Protein AF-A0A3D4TMS4-F1 (afdb_monomer_lite)

pLDDT: mean 70.77, std 25.05, range [25.62, 94.5]

Foldseek 3Di:
DDDDDDDDDDDDDPDPDFDFDQDDDDDDDDDDDDDDDDDDDDPPPQPDPDQAQWFFQDWDADPQAGIWTWTADPVVRFIKIWGAGQWNFKAKPPDDRGWGWHDKDKDLDQDPDPQSVVLCVRRVHDSPPCPVQDRQWMWIWTAIPPGIIMITIGDGDDNTDIGTDDD

Structure (mmCIF, N/CA/C/O backbone):
data_AF-A0A3D4TMS4-F1
#
_entry.id   AF-A0A3D4TMS4-F1
#
loop_
_atom_site.group_PDB
_atom_site.id
_atom_site.type_symbol
_atom_site.label_atom_id
_atom_site.label_alt_id
_atom_site.label_comp_id
_atom_site.label_asym_id
_atom_site.label_entity_id
_atom_site.label_seq_id
_atom_site.pdbx_PDB_ins_code
_atom_site.Cartn_x
_atom_site.Cartn_y
_atom_site.Cartn_z
_atom_site.occupancy
_atom_site.B_iso_or_equiv
_atom_site.auth_seq_id
_atom_site.auth_comp_id
_atom_site.auth_asym_id
_atom_site.auth_atom_id
_atom_site.pdbx_PDB_model_num
ATOM 1 N N . MET A 1 1 ? 46.387 -37.598 4.159 1.00 37.56 1 MET A N 1
ATOM 2 C CA . MET A 1 1 ? 46.608 -36.911 2.865 1.00 37.56 1 MET A CA 1
ATOM 3 C C . MET A 1 1 ? 45.757 -37.628 1.831 1.00 37.56 1 MET A C 1
ATOM 5 O O . MET A 1 1 ? 46.005 -38.799 1.623 1.00 37.56 1 MET A O 1
ATOM 9 N N . GLY A 1 2 ? 44.715 -37.082 1.220 1.00 42.16 2 GLY A N 1
ATOM 10 C CA . GLY A 1 2 ? 44.011 -35.817 1.370 1.00 42.16 2 GLY A CA 1
ATOM 11 C C . GLY A 1 2 ? 42.566 -36.063 0.914 1.00 42.16 2 GLY A C 1
ATOM 12 O O . GLY A 1 2 ? 42.329 -36.836 -0.009 1.00 42.16 2 GLY A O 1
ATOM 13 N N . THR A 1 3 ? 41.614 -35.478 1.627 1.00 37.00 3 THR A N 1
ATOM 14 C CA . THR A 1 3 ? 40.183 -35.474 1.318 1.00 37.00 3 THR A CA 1
ATOM 15 C C . THR A 1 3 ? 39.930 -34.609 0.084 1.00 37.00 3 THR A C 1
ATOM 17 O O . THR A 1 3 ? 40.275 -33.430 0.100 1.00 37.00 3 THR A O 1
ATOM 20 N N . MET A 1 4 ? 39.336 -35.171 -0.972 1.00 34.94 4 MET A N 1
ATOM 21 C CA . MET A 1 4 ? 38.762 -34.385 -2.070 1.00 34.94 4 MET A CA 1
ATOM 22 C C . MET A 1 4 ? 37.261 -34.248 -1.829 1.00 34.94 4 MET A C 1
ATOM 24 O O . MET A 1 4 ? 36.525 -35.233 -1.806 1.00 34.94 4 MET A O 1
ATOM 28 N N . GLU A 1 5 ? 36.863 -33.008 -1.570 1.00 35.50 5 GLU A N 1
ATOM 29 C CA . GLU A 1 5 ? 35.498 -32.568 -1.321 1.00 35.50 5 GLU A CA 1
ATOM 30 C C . GLU A 1 5 ? 34.626 -32.725 -2.575 1.00 35.50 5 GLU A C 1
ATOM 32 O O . GLU A 1 5 ? 35.038 -32.391 -3.687 1.00 35.50 5 GLU A O 1
ATOM 37 N N . ALA A 1 6 ? 33.401 -33.216 -2.382 1.00 38.31 6 ALA A N 1
ATOM 38 C CA . ALA A 1 6 ? 32.350 -33.164 -3.389 1.00 38.31 6 ALA A CA 1
ATOM 39 C C . ALA A 1 6 ? 31.758 -31.739 -3.456 1.00 38.31 6 ALA A C 1
ATOM 41 O O . ALA A 1 6 ? 31.623 -31.085 -2.416 1.00 38.31 6 ALA A O 1
ATOM 42 N N . PRO A 1 7 ? 31.388 -31.239 -4.649 1.00 37.34 7 PRO A N 1
ATOM 43 C CA . PRO A 1 7 ? 30.843 -29.899 -4.804 1.00 37.34 7 PRO A CA 1
ATOM 44 C C . PRO A 1 7 ? 29.464 -29.765 -4.145 1.00 37.34 7 PRO A C 1
ATOM 46 O O . PRO A 1 7 ? 28.602 -30.639 -4.238 1.00 37.34 7 PRO A O 1
ATOM 49 N N . ARG A 1 8 ? 29.307 -28.631 -3.458 1.00 33.62 8 ARG A N 1
ATOM 50 C CA . ARG A 1 8 ? 28.156 -28.205 -2.659 1.00 33.62 8 ARG A CA 1
ATOM 51 C C . ARG A 1 8 ? 26.863 -28.185 -3.477 1.00 33.62 8 ARG A C 1
ATOM 53 O O . ARG A 1 8 ? 26.813 -27.604 -4.556 1.00 33.62 8 ARG A O 1
ATOM 60 N N . SER A 1 9 ? 25.812 -28.757 -2.898 1.00 34.75 9 SER A N 1
ATOM 61 C CA . SER A 1 9 ? 24.428 -28.620 -3.344 1.00 34.75 9 SER A CA 1
ATOM 62 C C . SER A 1 9 ? 24.003 -27.149 -3.342 1.00 34.75 9 SER A C 1
ATOM 64 O O . SER A 1 9 ? 23.966 -26.515 -2.286 1.00 34.75 9 SER A O 1
ATOM 66 N N . THR A 1 10 ? 23.660 -26.619 -4.510 1.00 33.62 10 THR A N 1
ATOM 67 C CA . THR A 1 10 ? 22.864 -25.401 -4.657 1.00 33.62 10 THR A CA 1
ATOM 68 C C . THR A 1 10 ? 21.407 -25.738 -4.364 1.00 33.62 10 THR A C 1
ATOM 70 O O . THR A 1 10 ? 20.739 -26.348 -5.196 1.00 33.62 10 THR A O 1
ATOM 73 N N . TRP A 1 11 ? 20.927 -25.357 -3.183 1.00 29.62 11 TRP A N 1
ATOM 74 C CA . TRP A 1 11 ? 19.498 -25.258 -2.911 1.00 29.62 11 TRP A CA 1
ATOM 75 C C . TRP A 1 11 ? 19.071 -23.823 -3.224 1.00 29.62 11 TRP A C 1
ATOM 77 O O . TRP A 1 11 ? 19.426 -22.884 -2.519 1.00 29.62 11 TRP A O 1
ATOM 87 N N . THR A 1 12 ? 18.405 -23.675 -4.364 1.00 39.12 12 THR A N 1
ATOM 88 C CA . THR A 1 12 ? 17.456 -22.603 -4.677 1.00 39.12 12 THR A CA 1
ATOM 89 C C . THR A 1 12 ? 16.185 -22.784 -3.840 1.00 39.12 12 THR A C 1
ATOM 91 O O . THR A 1 12 ? 15.880 -23.920 -3.494 1.00 39.12 12 THR A O 1
ATOM 94 N N . GLU A 1 13 ? 15.449 -21.687 -3.613 1.00 36.22 13 GLU A N 1
ATOM 95 C CA . GLU A 1 13 ? 14.161 -21.555 -2.885 1.00 36.22 13 GLU A CA 1
ATOM 96 C C . GLU A 1 13 ? 14.271 -20.969 -1.467 1.00 36.22 13 GLU A C 1
ATOM 98 O O . GLU A 1 13 ? 13.934 -21.608 -0.472 1.00 36.22 13 GLU A O 1
ATOM 103 N N . ASP A 1 14 ? 14.633 -19.683 -1.378 1.00 30.91 14 ASP A N 1
ATOM 104 C CA . ASP A 1 14 ? 14.208 -18.873 -0.234 1.00 30.91 14 ASP A CA 1
ATOM 105 C C . ASP A 1 14 ? 12.718 -18.552 -0.399 1.00 30.91 14 ASP A C 1
ATOM 107 O O . ASP A 1 14 ? 12.298 -17.585 -1.034 1.00 30.91 14 ASP A O 1
ATOM 111 N N . THR A 1 15 ? 11.915 -19.448 0.163 1.00 31.44 15 THR A N 1
ATOM 112 C CA . THR A 1 15 ? 10.498 -19.253 0.453 1.00 31.44 15 THR A CA 1
ATOM 113 C C . THR A 1 15 ? 10.358 -18.034 1.366 1.00 31.44 15 THR A C 1
ATOM 115 O O . THR A 1 15 ? 10.774 -18.072 2.527 1.00 31.44 15 THR A O 1
ATOM 118 N N . ILE A 1 16 ? 9.763 -16.946 0.869 1.00 31.86 16 ILE A N 1
ATOM 119 C CA . ILE A 1 16 ? 9.330 -15.828 1.714 1.00 31.86 16 ILE A CA 1
ATOM 120 C C . ILE A 1 16 ? 8.146 -16.336 2.539 1.00 31.86 16 ILE A C 1
ATOM 122 O O . ILE A 1 16 ? 6.997 -16.322 2.111 1.00 31.86 16 ILE A O 1
ATOM 126 N N . MET A 1 17 ? 8.444 -16.848 3.729 1.00 25.78 17 MET A N 1
ATOM 127 C CA . MET A 1 17 ? 7.435 -17.150 4.734 1.00 25.78 17 MET A CA 1
ATOM 128 C C . MET A 1 17 ? 6.892 -15.813 5.245 1.00 25.78 17 MET A C 1
ATOM 130 O O . MET A 1 17 ? 7.580 -15.114 5.994 1.00 25.78 17 MET A O 1
ATOM 134 N N . ALA A 1 18 ? 5.674 -15.455 4.830 1.00 31.64 18 ALA A N 1
ATOM 135 C CA . ALA A 1 18 ? 4.907 -14.371 5.429 1.00 31.64 18 ALA A CA 1
ATOM 136 C C . ALA A 1 18 ? 4.823 -14.623 6.941 1.00 31.64 18 ALA A C 1
ATOM 138 O O . ALA A 1 18 ? 4.213 -15.587 7.406 1.00 31.64 18 ALA A O 1
ATOM 139 N N . LYS A 1 19 ? 5.529 -13.800 7.715 1.00 28.83 19 LYS A N 1
ATOM 140 C CA . LYS A 1 19 ? 5.573 -13.892 9.170 1.00 28.83 19 LYS A CA 1
ATOM 141 C C . LYS A 1 19 ? 4.742 -12.739 9.708 1.00 28.83 19 LYS A C 1
ATOM 143 O O . LYS A 1 19 ? 5.154 -11.589 9.593 1.00 28.83 19 LYS A O 1
ATOM 148 N N . GLU A 1 20 ? 3.580 -13.043 10.280 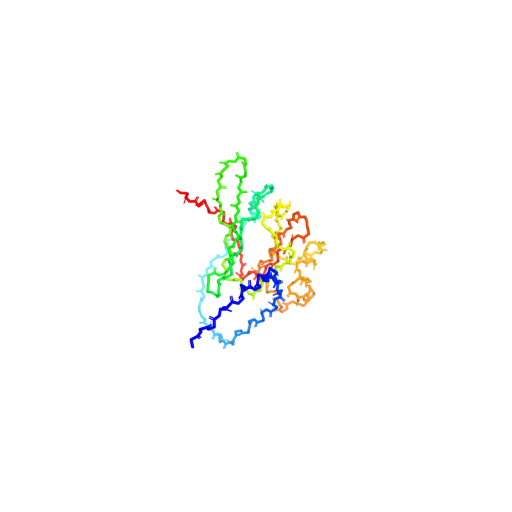1.00 28.53 20 GLU A N 1
ATOM 149 C CA . GLU A 1 20 ? 2.810 -12.081 11.069 1.00 28.53 20 GLU A CA 1
ATOM 150 C C . GLU A 1 20 ? 3.699 -11.552 12.206 1.00 28.53 20 GLU A C 1
ATOM 152 O O . GLU A 1 20 ? 4.151 -12.307 13.072 1.00 28.53 20 GLU A O 1
ATOM 157 N N . ILE A 1 21 ? 3.989 -10.250 12.196 1.00 32.81 21 ILE A N 1
ATOM 158 C CA . ILE A 1 21 ? 4.685 -9.566 13.287 1.00 32.81 21 ILE A CA 1
ATOM 159 C C . ILE A 1 21 ? 3.657 -8.693 14.004 1.00 32.81 21 ILE A C 1
ATOM 161 O O . ILE A 1 21 ? 3.296 -7.616 13.534 1.00 32.81 21 ILE A O 1
ATOM 165 N N . TYR A 1 22 ? 3.193 -9.151 15.166 1.00 27.42 22 TYR A N 1
ATOM 166 C CA . TYR A 1 22 ? 2.383 -8.345 16.079 1.00 27.42 22 TYR A CA 1
ATOM 167 C C . TYR A 1 22 ? 3.302 -7.464 16.938 1.00 27.42 22 TYR A C 1
ATOM 169 O O . TYR A 1 22 ? 4.080 -7.978 17.743 1.00 27.42 22 TYR A O 1
ATOM 177 N N . MET A 1 23 ? 3.210 -6.137 16.800 1.00 29.05 23 MET A N 1
ATOM 178 C CA . MET A 1 23 ? 3.862 -5.188 17.710 1.00 29.05 23 MET A CA 1
ATOM 179 C C . MET A 1 23 ? 2.864 -4.687 18.762 1.00 29.05 23 MET A C 1
ATOM 181 O O . MET A 1 23 ? 1.883 -4.022 18.440 1.00 29.05 23 MET A O 1
ATOM 185 N N . PHE A 1 24 ? 3.126 -4.994 20.035 1.00 26.55 24 PHE A N 1
ATOM 186 C CA . PHE A 1 24 ? 2.443 -4.396 21.185 1.00 26.55 24 PHE A CA 1
ATOM 187 C C . PHE A 1 24 ? 3.305 -3.259 21.741 1.00 26.55 24 PHE A C 1
ATOM 189 O O . PHE A 1 24 ? 4.435 -3.500 22.169 1.00 26.55 24 PHE A O 1
ATOM 196 N N . THR A 1 25 ? 2.781 -2.034 21.796 1.00 37.62 25 THR A N 1
ATOM 197 C CA . THR A 1 25 ? 3.421 -0.929 22.523 1.00 37.62 25 THR A CA 1
ATOM 198 C C . THR A 1 25 ? 2.621 -0.594 23.782 1.00 37.62 25 THR A C 1
ATOM 200 O O . THR A 1 25 ? 1.430 -0.289 23.754 1.00 37.62 25 THR A O 1
ATOM 203 N N . ASN A 1 26 ? 3.297 -0.730 24.926 1.00 30.44 26 ASN A N 1
ATOM 204 C CA . ASN A 1 26 ? 2.764 -0.468 26.258 1.00 30.44 26 ASN A CA 1
ATOM 205 C C . ASN A 1 26 ? 2.452 1.018 26.454 1.00 30.44 26 ASN A C 1
ATOM 207 O O . ASN A 1 26 ? 3.253 1.891 26.121 1.00 30.44 26 ASN A O 1
ATOM 211 N N . GLY A 1 27 ? 1.293 1.279 27.056 1.00 35.06 27 GLY A N 1
ATOM 212 C CA . GLY A 1 27 ? 0.767 2.614 27.277 1.00 35.06 27 GLY A CA 1
ATOM 213 C C . GLY A 1 27 ? 1.618 3.512 28.174 1.00 35.06 27 GLY A C 1
ATOM 214 O O . GLY A 1 27 ? 2.250 3.065 29.130 1.00 35.06 27 GLY A O 1
ATOM 215 N N . ARG A 1 28 ? 1.520 4.815 27.898 1.00 26.59 28 ARG A N 1
ATOM 216 C CA . ARG A 1 28 ? 1.496 5.902 28.886 1.00 26.59 28 ARG A CA 1
ATOM 217 C C . ARG A 1 28 ? 0.906 7.154 28.236 1.00 26.59 28 ARG A C 1
ATOM 219 O O . ARG A 1 28 ? 1.441 7.680 27.271 1.00 26.59 28 ARG A O 1
ATOM 226 N N . SER A 1 29 ? -0.212 7.600 28.798 1.00 31.28 29 SER A N 1
ATOM 227 C CA . SER A 1 29 ? -0.841 8.897 28.548 1.00 31.28 29 SER A CA 1
ATOM 228 C C . SER A 1 29 ? 0.065 10.028 29.039 1.00 31.28 29 SER A C 1
ATOM 230 O O . SER A 1 29 ? 0.543 9.970 30.173 1.00 31.28 29 SER A O 1
ATOM 232 N N . VAL A 1 30 ? 0.218 11.082 28.234 1.00 29.58 30 VAL A N 1
ATOM 233 C CA . VAL A 1 30 ? 0.696 12.396 28.685 1.00 29.58 30 VAL A CA 1
ATOM 234 C C . VAL A 1 30 ? -0.358 13.441 28.320 1.00 29.58 30 VAL A C 1
ATOM 236 O O . VAL A 1 30 ? -0.829 13.513 27.190 1.00 29.58 30 VAL A O 1
ATOM 239 N N . SER A 1 31 ? -0.760 14.188 29.342 1.00 32.91 31 SER A N 1
ATOM 240 C CA . SER A 1 31 ? -1.784 15.228 29.380 1.00 32.91 31 SER A CA 1
ATOM 241 C C . SER A 1 31 ? -1.255 16.621 29.003 1.00 32.91 31 SER A C 1
ATOM 243 O O . SER A 1 31 ? -0.067 16.879 29.161 1.00 32.91 31 SER A O 1
ATOM 245 N N . GLU A 1 32 ? -2.203 17.522 28.686 1.00 30.00 32 GLU A N 1
ATOM 246 C CA . GLU A 1 32 ? -2.108 19.001 28.578 1.00 30.00 32 GLU A CA 1
ATOM 247 C C . GLU A 1 32 ? -1.494 19.565 27.272 1.00 30.00 32 GLU A C 1
ATOM 249 O O . GLU A 1 32 ? -0.557 19.011 26.728 1.00 30.00 32 GLU A O 1
ATOM 254 N N . ASN A 1 33 ? -1.947 20.677 26.673 1.00 25.62 33 ASN A N 1
ATOM 255 C CA . ASN A 1 33 ? -2.858 21.735 27.111 1.00 25.62 33 ASN A CA 1
ATOM 256 C C . ASN A 1 33 ? -3.523 22.446 25.908 1.00 25.62 33 ASN A C 1
ATOM 258 O O . ASN A 1 33 ? -3.121 22.308 24.756 1.00 25.62 33 ASN A O 1
ATOM 262 N N . ARG A 1 34 ? -4.555 23.225 26.231 1.00 34.66 34 ARG A N 1
ATOM 263 C CA . ARG A 1 34 ? -5.529 23.906 25.374 1.00 34.66 34 ARG A CA 1
ATOM 264 C C . ARG A 1 34 ? -4.937 24.906 24.380 1.00 34.66 34 ARG A C 1
ATOM 266 O O . ARG A 1 34 ? -4.119 25.744 24.740 1.00 34.66 34 ARG A O 1
ATOM 273 N N . GLY A 1 35 ? -5.593 24.959 23.220 1.00 30.62 35 GLY A N 1
ATOM 274 C CA . GLY A 1 35 ? -5.874 26.213 22.529 1.00 30.62 35 GLY A CA 1
ATOM 275 C C . GLY A 1 35 ? -5.455 26.236 21.072 1.00 30.62 35 GLY A C 1
ATOM 276 O O . GLY A 1 35 ? -4.464 26.874 20.768 1.00 30.62 35 GLY A O 1
ATOM 277 N N . PHE A 1 36 ? -6.251 25.665 20.163 1.00 30.39 36 PHE A N 1
ATOM 278 C CA . PHE A 1 36 ? -6.242 26.127 18.776 1.00 30.39 36 PHE A CA 1
ATOM 279 C C . PHE A 1 36 ? -7.649 26.182 18.191 1.00 30.39 36 PHE A C 1
ATOM 281 O O . PHE A 1 36 ? -8.479 25.292 18.361 1.00 30.39 36 PHE A O 1
ATOM 288 N N . ARG A 1 37 ? -7.901 27.338 17.579 1.00 28.52 37 ARG A N 1
ATOM 289 C CA . ARG A 1 37 ? -9.147 27.781 16.975 1.00 28.52 37 ARG A CA 1
ATOM 290 C C . ARG A 1 37 ? -9.602 26.825 15.879 1.00 28.52 37 ARG A C 1
ATOM 292 O O . ARG A 1 37 ? -8.823 26.397 15.037 1.00 28.52 37 ARG A O 1
ATOM 299 N N . GLN A 1 38 ? -10.908 26.613 15.881 1.00 32.22 38 GLN A N 1
ATOM 300 C CA . GLN A 1 38 ? -11.717 26.088 14.798 1.00 32.22 38 GLN A CA 1
ATOM 301 C C . GLN A 1 38 ? -11.399 26.809 13.474 1.00 32.22 38 GLN A C 1
ATOM 303 O O . GLN A 1 38 ? -11.755 27.973 13.295 1.00 32.22 38 GLN A O 1
ATOM 308 N N . VAL A 1 39 ? -10.741 26.107 12.550 1.00 31.67 39 VAL A N 1
ATOM 309 C CA . VAL A 1 39 ? -10.739 26.439 11.120 1.00 31.67 39 VAL A CA 1
ATOM 310 C C . VAL A 1 39 ? -11.585 25.369 10.446 1.00 31.67 39 VAL A C 1
ATOM 312 O O . VAL A 1 39 ? -11.148 24.244 10.229 1.00 31.67 39 VAL A O 1
ATOM 315 N N . ILE A 1 40 ? -12.849 25.705 10.203 1.00 35.09 40 ILE A N 1
ATOM 316 C CA . ILE A 1 40 ? -13.743 24.885 9.390 1.00 35.09 40 ILE A CA 1
ATOM 317 C C . ILE A 1 40 ? -13.447 25.230 7.933 1.00 35.09 40 ILE A C 1
ATOM 319 O O . ILE A 1 40 ? -13.499 26.402 7.567 1.00 35.09 40 ILE A O 1
ATOM 323 N N . GLY A 1 41 ? -13.217 24.211 7.108 1.00 34.34 41 GLY A N 1
ATOM 324 C CA . GLY A 1 41 ? -13.494 24.312 5.679 1.00 34.34 41 GLY A CA 1
ATOM 325 C C . GLY A 1 41 ? -12.285 24.389 4.759 1.00 34.34 41 GLY A C 1
ATOM 326 O O . GLY A 1 41 ? -12.173 25.339 3.999 1.00 34.34 41 GLY A O 1
ATOM 327 N N . GLN A 1 42 ? -11.479 23.330 4.724 1.00 28.09 42 GLN A N 1
ATOM 328 C CA . GLN A 1 42 ? -11.074 22.736 3.450 1.00 28.09 42 GLN A CA 1
ATOM 329 C C . GLN A 1 42 ? -11.185 21.222 3.616 1.00 28.09 42 GLN A C 1
ATOM 331 O O . GLN A 1 42 ? -10.472 20.621 4.416 1.00 28.09 42 GLN A O 1
ATOM 336 N N . ARG A 1 43 ? -12.144 20.605 2.919 1.00 29.31 43 ARG A N 1
ATOM 337 C CA . ARG A 1 43 ? -12.055 19.172 2.646 1.00 29.31 43 ARG A CA 1
ATOM 338 C C . ARG A 1 43 ? -10.811 19.018 1.782 1.00 29.31 43 ARG A C 1
ATOM 340 O O . ARG A 1 43 ? -10.834 19.404 0.618 1.00 29.31 43 ARG A O 1
ATOM 347 N N . CYS A 1 44 ? -9.720 18.548 2.373 1.00 30.34 44 CYS A N 1
ATOM 348 C CA . CYS A 1 44 ? -8.637 17.978 1.595 1.00 30.34 44 CYS A CA 1
ATOM 349 C C . CYS A 1 44 ? -9.213 16.696 0.998 1.00 30.34 44 CYS A C 1
ATOM 351 O O . CYS A 1 44 ? -9.305 15.676 1.680 1.00 30.34 44 CYS A O 1
ATOM 353 N N . GLU A 1 45 ? -9.712 16.792 -0.233 1.00 34.88 45 GLU A N 1
ATOM 354 C CA . GLU A 1 45 ? -9.906 15.614 -1.073 1.00 34.88 45 GLU A CA 1
ATOM 355 C C . GLU A 1 45 ? -8.590 14.815 -1.029 1.00 34.88 45 GLU A C 1
ATOM 357 O O . GLU A 1 45 ? -7.518 15.435 -1.070 1.00 34.88 45 GLU A O 1
ATOM 362 N N . PRO A 1 46 ? -8.628 13.482 -0.854 1.00 42.12 46 PRO A N 1
ATOM 363 C CA . PRO A 1 46 ? -7.408 12.692 -0.790 1.00 42.12 46 PRO A CA 1
ATOM 364 C C . PRO A 1 46 ? -6.585 12.970 -2.052 1.00 42.12 46 PRO A C 1
ATOM 366 O O . PRO A 1 46 ? -7.078 12.810 -3.168 1.00 42.12 46 PRO A O 1
ATOM 369 N N . MET A 1 47 ? -5.350 13.449 -1.877 1.00 42.78 47 MET A N 1
ATOM 370 C CA . MET A 1 47 ? -4.408 13.595 -2.983 1.00 42.78 47 MET A CA 1
ATOM 371 C C . MET A 1 47 ? -4.158 12.201 -3.553 1.00 42.78 47 MET A C 1
ATOM 373 O O . MET A 1 47 ? -3.475 11.383 -2.943 1.00 42.78 47 MET A O 1
ATOM 377 N N . SER A 1 48 ? -4.763 11.928 -4.705 1.00 55.31 48 SER A N 1
ATOM 378 C CA . SER A 1 48 ? -4.508 10.727 -5.486 1.00 55.31 48 SER A CA 1
ATOM 379 C C . SER A 1 48 ? -3.099 10.838 -6.050 1.00 55.31 48 SER A C 1
ATOM 381 O O . SER A 1 48 ? -2.884 11.526 -7.047 1.00 55.31 48 SER A O 1
ATOM 383 N N . ILE A 1 49 ? -2.128 10.192 -5.406 1.00 74.19 49 ILE A N 1
ATOM 384 C CA . ILE A 1 49 ? -0.917 9.819 -6.130 1.00 74.19 49 ILE A CA 1
ATOM 385 C C . ILE A 1 49 ? -1.355 8.766 -7.142 1.00 74.19 49 ILE A C 1
ATOM 387 O O . ILE A 1 49 ? -1.872 7.722 -6.751 1.00 74.19 49 ILE A O 1
ATOM 391 N N . ASP A 1 50 ? -1.160 9.054 -8.421 1.00 83.62 50 ASP A N 1
ATOM 392 C CA . ASP A 1 50 ? -1.325 8.056 -9.465 1.00 83.62 50 ASP A CA 1
ATOM 393 C C . ASP A 1 50 ? 0.009 7.332 -9.667 1.00 83.62 50 ASP A C 1
ATOM 395 O O . ASP A 1 50 ? 1.012 7.943 -10.040 1.00 83.62 50 ASP A O 1
ATOM 399 N N . ILE A 1 51 ? 0.019 6.050 -9.321 1.00 88.88 51 ILE A N 1
ATOM 400 C CA . ILE A 1 51 ? 1.139 5.121 -9.515 1.00 88.88 51 ILE A CA 1
ATOM 401 C C . ILE A 1 51 ? 0.690 3.903 -10.323 1.00 88.88 51 ILE A C 1
ATOM 403 O O . ILE A 1 51 ? 1.355 2.869 -10.286 1.00 88.88 51 ILE A O 1
ATOM 407 N N . HIS A 1 52 ? -0.451 3.994 -11.013 1.00 89.94 52 HIS A N 1
ATOM 408 C CA . HIS A 1 52 ? -0.894 2.940 -11.914 1.00 89.94 52 HIS A CA 1
ATOM 409 C C . HIS A 1 52 ? 0.205 2.673 -12.956 1.00 89.94 52 HIS A C 1
ATOM 411 O O . HIS A 1 52 ? 0.888 3.593 -13.402 1.00 89.94 52 HIS A O 1
ATOM 417 N N . ASP A 1 53 ? 0.406 1.406 -13.308 1.00 91.44 53 ASP A N 1
ATOM 418 C CA . ASP A 1 53 ? 1.453 0.923 -14.221 1.00 91.44 53 ASP A CA 1
ATOM 419 C C . ASP A 1 53 ? 2.898 0.986 -13.689 1.00 91.44 53 ASP A C 1
ATOM 421 O O . ASP A 1 53 ? 3.824 0.539 -14.371 1.00 91.44 53 ASP A O 1
ATOM 425 N N . PHE A 1 54 ? 3.130 1.454 -12.458 1.00 92.56 54 PHE A N 1
ATOM 426 C CA . PHE A 1 54 ? 4.477 1.445 -11.882 1.00 92.56 54 PHE A CA 1
ATOM 427 C C . PHE A 1 54 ? 4.856 0.018 -11.475 1.00 92.56 54 PHE A C 1
ATOM 429 O O . PHE A 1 54 ? 4.084 -0.692 -10.831 1.00 92.56 54 PHE A O 1
ATOM 436 N N . GLN A 1 55 ? 6.071 -0.408 -11.806 1.00 92.75 55 GLN A N 1
ATOM 437 C CA . GLN A 1 55 ? 6.589 -1.709 -11.392 1.00 92.75 55 GLN A CA 1
ATOM 438 C C . GLN A 1 55 ? 7.008 -1.669 -9.922 1.00 92.75 55 GLN A C 1
ATOM 440 O O . GLN A 1 55 ? 7.701 -0.747 -9.484 1.00 92.75 55 GLN A O 1
ATOM 445 N N . LEU A 1 56 ? 6.637 -2.698 -9.162 1.00 90.69 56 LEU A N 1
ATOM 446 C CA . LEU A 1 56 ? 7.131 -2.905 -7.808 1.00 90.69 56 LEU A CA 1
ATOM 447 C C . LEU A 1 56 ? 8.583 -3.398 -7.861 1.00 90.69 56 LEU A C 1
ATOM 449 O O . LEU A 1 56 ? 8.861 -4.561 -8.147 1.00 90.69 56 LEU A O 1
ATOM 453 N N . ALA A 1 57 ? 9.524 -2.509 -7.548 1.00 90.12 57 ALA A N 1
ATOM 454 C CA . ALA A 1 57 ? 10.953 -2.813 -7.569 1.00 90.12 57 ALA A CA 1
ATOM 455 C C . ALA A 1 57 ? 11.453 -3.403 -6.240 1.00 90.12 57 ALA A C 1
ATOM 457 O O . ALA A 1 57 ? 12.436 -4.144 -6.209 1.00 90.12 57 ALA A O 1
ATOM 458 N N . GLY A 1 58 ? 10.791 -3.085 -5.126 1.00 90.38 58 GLY A N 1
ATOM 459 C CA . GLY A 1 58 ? 11.169 -3.604 -3.817 1.00 90.38 58 GLY A CA 1
ATOM 460 C C . GLY A 1 58 ? 10.293 -3.085 -2.689 1.00 90.38 58 GLY A C 1
ATOM 461 O O . GLY A 1 58 ? 9.625 -2.062 -2.815 1.00 90.38 58 GLY A O 1
ATOM 462 N N . ILE A 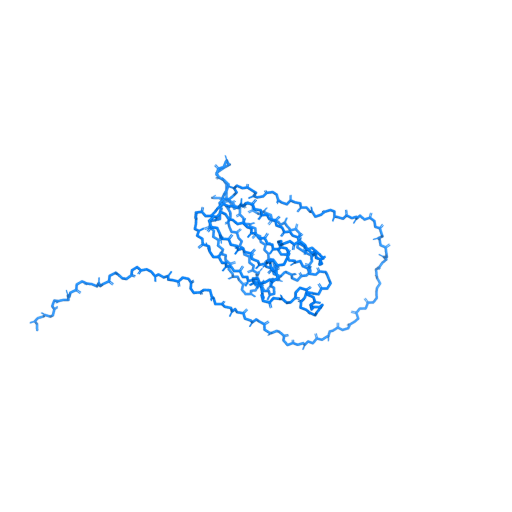1 59 ? 10.328 -3.782 -1.556 1.00 90.31 59 ILE A N 1
ATOM 463 C CA . ILE A 1 59 ? 9.708 -3.323 -0.314 1.00 90.31 59 ILE A CA 1
ATOM 464 C C . ILE A 1 59 ? 10.747 -3.390 0.795 1.00 90.31 59 ILE A C 1
ATOM 466 O O . ILE A 1 59 ? 11.441 -4.395 0.963 1.00 90.31 59 ILE A O 1
ATOM 470 N N . ARG A 1 60 ? 10.846 -2.315 1.574 1.00 89.88 60 ARG A N 1
ATOM 471 C CA . ARG A 1 60 ? 11.674 -2.251 2.773 1.00 89.88 60 ARG A CA 1
ATOM 472 C C . ARG A 1 60 ? 10.795 -2.004 3.985 1.00 89.88 60 ARG A C 1
ATOM 474 O O . ARG A 1 60 ? 10.055 -1.027 4.033 1.00 89.88 60 ARG A O 1
ATOM 481 N N . LEU A 1 61 ? 10.929 -2.883 4.971 1.00 88.00 61 LEU A N 1
ATOM 482 C CA . LEU A 1 61 ? 10.318 -2.734 6.283 1.00 88.00 61 LEU A CA 1
ATOM 483 C C . LEU A 1 61 ? 11.375 -2.193 7.244 1.00 88.00 61 LEU A C 1
ATOM 485 O O . LEU A 1 61 ? 12.401 -2.838 7.469 1.00 88.00 61 LEU A O 1
ATOM 489 N N . ASP A 1 62 ? 11.130 -1.018 7.803 1.00 81.31 62 ASP A N 1
ATOM 490 C CA . ASP A 1 62 ? 11.967 -0.407 8.825 1.00 81.31 62 ASP A CA 1
ATOM 491 C C . ASP A 1 62 ? 11.148 -0.255 10.120 1.00 81.31 62 ASP A C 1
ATOM 493 O O . ASP A 1 62 ? 10.149 0.467 10.143 1.00 81.31 62 ASP A O 1
ATOM 497 N N . PRO A 1 63 ? 11.560 -0.900 11.225 1.00 64.38 63 PRO A N 1
ATOM 498 C CA . PRO A 1 63 ? 10.836 -0.836 12.495 1.00 64.38 63 PRO A CA 1
ATOM 499 C C . PRO A 1 63 ? 10.687 0.577 13.080 1.00 64.38 63 PRO A C 1
ATOM 501 O O . PRO A 1 63 ? 9.832 0.798 13.934 1.00 64.38 63 PRO A O 1
ATOM 504 N N . VAL A 1 64 ? 11.544 1.515 12.673 1.00 68.19 64 VAL A N 1
ATOM 505 C CA . VAL A 1 64 ? 11.602 2.891 13.175 1.00 68.19 64 VAL A CA 1
ATOM 506 C C . VAL A 1 64 ? 11.000 3.869 12.167 1.00 68.19 64 VAL A C 1
ATOM 508 O O . VAL A 1 64 ? 10.290 4.792 12.569 1.00 68.19 64 VAL A O 1
ATOM 511 N N . SER A 1 65 ? 11.279 3.690 10.871 1.00 65.56 65 SER A N 1
ATOM 512 C CA . SER A 1 65 ? 10.873 4.639 9.824 1.00 65.56 65 SER A CA 1
ATOM 513 C C . SER A 1 65 ? 9.610 4.244 9.048 1.00 65.56 65 SER A C 1
ATOM 515 O O . SER A 1 65 ? 8.993 5.121 8.444 1.00 65.56 65 SER A O 1
ATOM 517 N N . GLY A 1 66 ? 9.145 2.994 9.167 1.00 87.50 66 GLY A N 1
ATOM 518 C CA . GLY A 1 66 ? 7.893 2.502 8.592 1.00 87.50 66 GLY A CA 1
ATOM 519 C C . GLY A 1 66 ? 8.103 1.595 7.377 1.00 87.50 66 GLY A C 1
ATOM 520 O O . GLY A 1 66 ? 8.933 0.691 7.409 1.00 87.50 66 GLY A O 1
ATOM 521 N N . VAL A 1 67 ? 7.320 1.779 6.316 1.00 91.31 67 VAL A N 1
ATOM 522 C CA . VAL A 1 67 ? 7.391 0.958 5.097 1.00 91.31 67 VAL A CA 1
ATOM 523 C C . VAL A 1 67 ? 7.757 1.830 3.908 1.00 91.31 67 VAL A C 1
ATOM 525 O O . VAL A 1 67 ? 7.139 2.867 3.687 1.00 91.31 67 VAL A O 1
ATOM 528 N N . THR A 1 68 ? 8.732 1.391 3.118 1.00 92.06 68 THR A N 1
ATOM 529 C CA . THR A 1 68 ? 9.056 1.994 1.823 1.00 92.06 68 THR A CA 1
ATOM 530 C C . THR A 1 68 ? 8.739 1.002 0.720 1.00 92.06 68 THR A C 1
ATOM 532 O O . THR A 1 68 ? 9.238 -0.123 0.741 1.00 92.06 68 THR A O 1
ATOM 535 N N . VAL A 1 69 ? 7.938 1.430 -0.251 1.00 91.75 69 VAL A N 1
ATOM 536 C CA . VAL A 1 69 ? 7.694 0.700 -1.496 1.00 91.75 69 VAL A CA 1
ATOM 537 C C . VAL A 1 69 ? 8.474 1.407 -2.595 1.00 91.75 69 VAL A C 1
ATOM 539 O O . VAL A 1 69 ? 8.181 2.554 -2.929 1.00 91.75 69 VAL A O 1
ATOM 542 N N . SER A 1 70 ? 9.491 0.738 -3.122 1.00 92.69 70 SER A N 1
AT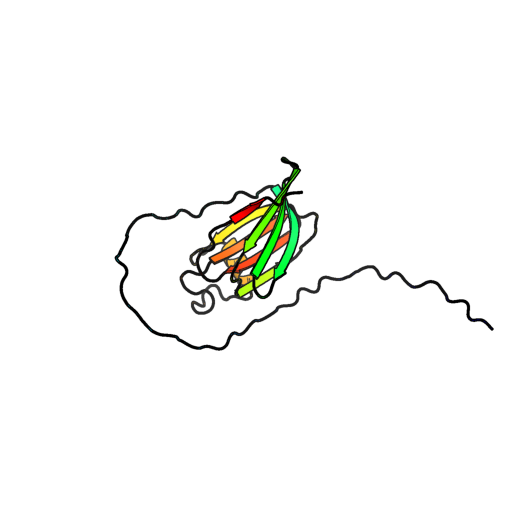OM 543 C CA . SER A 1 70 ? 10.277 1.236 -4.245 1.00 92.69 70 SER A CA 1
ATOM 544 C C . SER A 1 70 ? 9.576 0.865 -5.544 1.00 92.69 70 SER A C 1
ATOM 546 O O . SER A 1 70 ? 9.198 -0.289 -5.762 1.00 92.69 70 SER A O 1
ATOM 548 N N . LEU A 1 71 ? 9.414 1.861 -6.401 1.00 92.88 71 LEU A N 1
ATOM 549 C CA . LEU A 1 71 ? 8.672 1.806 -7.645 1.00 92.88 71 LEU A CA 1
ATOM 550 C C . LEU A 1 71 ? 9.579 2.182 -8.814 1.00 92.88 71 LEU A C 1
ATOM 552 O O . LEU A 1 71 ? 10.454 3.042 -8.682 1.00 92.88 71 LEU A O 1
ATOM 556 N N . PHE A 1 72 ? 9.336 1.573 -9.966 1.00 92.62 72 PHE A N 1
ATOM 557 C CA . PHE A 1 72 ? 9.984 1.928 -11.219 1.00 92.62 72 PHE A CA 1
ATOM 558 C C . PHE A 1 72 ? 8.931 2.275 -12.270 1.00 92.62 72 PHE A C 1
ATOM 560 O O . PHE A 1 72 ? 8.050 1.471 -12.567 1.00 92.62 72 PHE A O 1
ATOM 567 N N . ASP A 1 73 ? 9.028 3.478 -12.825 1.00 92.12 73 ASP A N 1
ATOM 568 C CA . ASP A 1 73 ? 8.212 3.913 -13.952 1.00 92.12 73 ASP A CA 1
ATOM 569 C C . ASP A 1 73 ? 8.970 3.623 -15.249 1.00 92.12 73 ASP A C 1
ATOM 571 O O . ASP A 1 73 ? 9.946 4.296 -15.593 1.00 92.12 73 ASP A O 1
ATOM 575 N N . GLU A 1 74 ? 8.511 2.610 -15.980 1.00 89.25 74 GLU A N 1
ATOM 576 C CA . GLU A 1 74 ? 9.118 2.201 -17.244 1.00 89.25 74 GLU A CA 1
ATOM 577 C C . GLU A 1 74 ? 8.976 3.276 -18.332 1.00 89.25 74 GLU A C 1
ATOM 579 O O . GLU A 1 74 ? 9.853 3.401 -19.190 1.00 89.25 74 GLU A O 1
ATOM 584 N N . SER A 1 75 ? 7.922 4.097 -18.282 1.00 88.88 75 SER A N 1
ATOM 585 C CA . SER A 1 75 ? 7.671 5.131 -19.289 1.00 88.88 75 SER A CA 1
ATOM 586 C C . SER A 1 75 ? 8.697 6.262 -19.218 1.00 88.88 75 SER A C 1
ATOM 588 O O . SER A 1 75 ? 9.185 6.734 -20.248 1.00 88.88 75 SER A O 1
ATOM 590 N N . SER A 1 76 ? 9.071 6.659 -18.000 1.00 89.44 76 SER A N 1
ATOM 591 C CA . SER A 1 76 ? 10.055 7.712 -17.742 1.00 89.44 76 SER A CA 1
ATOM 592 C C . SER A 1 76 ? 11.455 7.184 -17.421 1.00 89.44 76 SER A C 1
ATOM 594 O O . SER A 1 76 ? 12.395 7.976 -17.339 1.00 89.44 76 SER A O 1
ATOM 596 N N . GLN A 1 77 ? 11.614 5.862 -17.279 1.00 91.06 77 GLN A N 1
ATOM 597 C CA . GLN A 1 77 ? 12.844 5.201 -16.828 1.00 91.06 77 GLN A CA 1
ATOM 598 C C . GLN A 1 77 ? 13.352 5.770 -15.490 1.00 91.06 77 GLN A C 1
ATOM 600 O O . GLN A 1 77 ? 14.558 5.919 -15.275 1.00 91.06 77 GLN A O 1
ATOM 605 N N . ALA A 1 78 ? 12.427 6.107 -14.588 1.00 90.31 78 ALA A N 1
ATOM 606 C CA . ALA A 1 78 ? 12.721 6.729 -13.303 1.00 90.31 78 ALA A CA 1
ATOM 607 C C . ALA A 1 78 ? 12.316 5.831 -12.130 1.00 90.31 78 ALA A C 1
ATOM 609 O O . ALA A 1 78 ? 11.347 5.077 -12.191 1.00 90.31 78 ALA A O 1
ATOM 610 N N . SER A 1 79 ? 13.080 5.918 -11.040 1.00 93.25 79 SER A N 1
ATOM 611 C CA . SER A 1 79 ? 12.792 5.211 -9.791 1.00 93.25 79 SER A CA 1
ATOM 612 C C . SER A 1 79 ? 12.225 6.166 -8.750 1.00 93.25 79 SER A C 1
ATOM 614 O O . SER A 1 79 ? 12.663 7.315 -8.637 1.00 93.25 79 SER A O 1
ATOM 616 N N . TYR A 1 80 ? 11.284 5.672 -7.957 1.00 92.88 80 TYR A N 1
ATOM 617 C CA . TYR A 1 80 ? 10.615 6.430 -6.913 1.00 92.88 80 TYR A CA 1
ATOM 618 C C . TYR A 1 80 ? 10.475 5.600 -5.643 1.00 92.88 80 TYR A C 1
ATOM 620 O O . TYR A 1 80 ? 10.263 4.396 -5.706 1.00 92.88 80 TYR A O 1
ATOM 628 N N . ASP A 1 81 ? 10.517 6.257 -4.493 1.00 92.31 81 ASP A N 1
ATOM 629 C CA . ASP A 1 81 ? 10.171 5.653 -3.213 1.00 92.31 81 ASP A CA 1
ATOM 630 C C . ASP A 1 81 ? 8.842 6.221 -2.718 1.00 92.31 81 ASP A C 1
ATOM 632 O O . ASP A 1 81 ? 8.680 7.435 -2.549 1.00 92.31 81 ASP A O 1
ATOM 636 N N . LEU A 1 82 ? 7.894 5.327 -2.454 1.00 91.50 82 LEU A N 1
ATOM 637 C CA . LEU A 1 82 ? 6.658 5.625 -1.752 1.00 91.50 82 LEU A CA 1
ATOM 638 C C . LEU A 1 82 ? 6.839 5.287 -0.272 1.00 91.50 82 LEU A C 1
ATOM 640 O O . LEU A 1 82 ? 7.009 4.123 0.094 1.00 91.50 82 LEU A O 1
ATOM 644 N N . ILE A 1 83 ? 6.832 6.312 0.581 1.00 90.06 83 ILE A N 1
ATOM 645 C CA . ILE A 1 83 ? 7.193 6.165 1.996 1.00 90.06 83 ILE A CA 1
ATOM 646 C C . ILE A 1 83 ? 5.961 6.287 2.893 1.00 90.06 83 ILE A C 1
ATOM 648 O O . ILE A 1 83 ? 5.244 7.292 2.881 1.00 90.06 83 ILE A O 1
ATOM 652 N N . PHE A 1 84 ? 5.779 5.285 3.745 1.00 91.00 84 PHE A N 1
ATOM 653 C CA . PHE A 1 84 ? 4.753 5.201 4.774 1.00 91.00 84 PHE A CA 1
ATOM 654 C C . PHE A 1 84 ? 5.413 5.245 6.151 1.00 91.00 84 PHE A C 1
ATOM 656 O O . PHE A 1 84 ? 5.980 4.258 6.607 1.00 91.00 84 PHE A O 1
ATOM 663 N N . GLY A 1 85 ? 5.346 6.390 6.830 1.00 89.25 85 GLY A N 1
ATOM 664 C CA . GLY A 1 85 ? 5.813 6.513 8.214 1.00 89.25 85 GLY A CA 1
ATOM 665 C C . GLY A 1 85 ? 4.798 5.975 9.224 1.00 89.25 85 GLY A C 1
ATOM 666 O O . GLY A 1 85 ? 3.614 5.905 8.918 1.00 89.25 85 GLY A O 1
ATOM 667 N N . ARG A 1 86 ? 5.246 5.650 10.447 1.00 88.38 86 ARG A N 1
ATOM 668 C CA . ARG A 1 86 ? 4.378 5.263 11.590 1.00 88.38 86 ARG A CA 1
ATOM 669 C C . ARG A 1 86 ? 3.393 4.127 11.269 1.00 88.38 86 ARG A C 1
ATOM 671 O O . ARG A 1 86 ? 2.224 4.154 11.653 1.00 88.38 86 ARG A O 1
ATOM 678 N N . VAL A 1 87 ? 3.873 3.123 10.543 1.00 90.06 87 VAL A N 1
ATOM 679 C CA . VAL A 1 87 ? 3.087 1.937 10.199 1.00 90.06 87 VAL A CA 1
ATOM 680 C C . VAL A 1 87 ? 2.922 1.066 11.444 1.00 90.06 87 VAL A C 1
ATOM 682 O O . VAL A 1 87 ? 3.903 0.591 12.013 1.00 90.06 87 VAL A O 1
ATOM 685 N N . ARG A 1 88 ? 1.674 0.865 11.876 1.00 88.31 88 ARG A N 1
ATOM 686 C CA . ARG A 1 88 ? 1.316 0.048 13.048 1.00 88.31 88 ARG A CA 1
ATOM 687 C C . ARG A 1 88 ? 1.157 -1.426 12.693 1.00 88.31 88 ARG A C 1
ATOM 689 O O . ARG A 1 88 ? 1.486 -2.290 13.502 1.00 88.31 88 ARG A O 1
ATOM 696 N N . LYS A 1 89 ? 0.644 -1.708 11.494 1.00 89.94 89 LYS A N 1
ATOM 697 C CA . LYS A 1 89 ? 0.534 -3.057 10.930 1.00 89.94 89 LYS A CA 1
ATOM 698 C C . LYS A 1 89 ? 0.828 -3.013 9.436 1.00 89.94 89 LYS A C 1
ATOM 700 O O . LYS A 1 89 ? 0.431 -2.065 8.762 1.00 89.94 89 LYS A O 1
ATOM 705 N N . ALA A 1 90 ? 1.492 -4.048 8.942 1.00 91.75 90 ALA A N 1
ATOM 706 C CA . ALA A 1 90 ? 1.753 -4.249 7.527 1.00 91.75 90 ALA A CA 1
ATOM 707 C C . ALA A 1 90 ? 1.507 -5.715 7.175 1.00 91.75 90 ALA A C 1
ATOM 709 O O . ALA A 1 90 ? 1.860 -6.603 7.951 1.00 91.75 90 ALA A O 1
ATOM 710 N N . SER A 1 91 ? 0.926 -5.943 6.006 1.00 92.00 91 SER A N 1
ATOM 711 C CA . SER A 1 91 ? 0.772 -7.256 5.396 1.00 92.00 91 SER A CA 1
ATOM 712 C C . SER A 1 91 ? 1.167 -7.155 3.930 1.00 92.00 91 SER A C 1
ATOM 714 O O . SER A 1 91 ? 0.810 -6.191 3.253 1.00 92.00 91 SER A O 1
ATOM 716 N N . ILE A 1 92 ? 1.970 -8.112 3.477 1.00 90.88 92 ILE A N 1
ATOM 717 C CA . ILE A 1 92 ? 2.466 -8.206 2.106 1.00 90.88 92 ILE A CA 1
ATOM 718 C C . ILE A 1 92 ? 2.234 -9.648 1.680 1.00 90.88 92 ILE A C 1
ATOM 720 O O . ILE A 1 92 ? 2.808 -10.558 2.283 1.00 90.88 92 ILE A O 1
ATOM 724 N N . ASP A 1 93 ? 1.410 -9.840 0.659 1.00 87.81 93 ASP A N 1
ATOM 725 C CA . ASP A 1 93 ? 1.108 -11.145 0.078 1.00 87.81 93 ASP A CA 1
ATOM 726 C C . ASP A 1 93 ? 1.463 -11.160 -1.414 1.00 87.81 93 ASP A C 1
ATOM 728 O O . ASP A 1 93 ? 1.423 -10.128 -2.084 1.00 87.81 93 ASP A O 1
ATOM 732 N N . GLY A 1 94 ? 1.870 -12.321 -1.930 1.00 82.00 94 GLY A N 1
ATOM 733 C CA . GLY A 1 94 ? 2.105 -12.546 -3.363 1.00 82.00 94 GLY A CA 1
ATOM 734 C C . GLY A 1 94 ? 3.228 -11.732 -4.030 1.00 82.00 94 GLY A C 1
ATOM 735 O O . GLY A 1 94 ? 3.331 -11.744 -5.255 1.00 82.00 94 GLY A O 1
ATOM 736 N N . PHE A 1 95 ? 4.072 -11.029 -3.267 1.00 79.50 95 PHE A N 1
ATOM 737 C CA . PHE A 1 95 ? 5.071 -10.105 -3.817 1.00 79.50 95 PHE A CA 1
ATOM 738 C C . PHE A 1 95 ? 6.150 -10.779 -4.684 1.00 79.50 95 PHE A C 1
ATOM 740 O O . PHE A 1 95 ? 6.799 -11.749 -4.291 1.00 79.50 95 PHE A O 1
ATOM 747 N N . SER A 1 96 ? 6.413 -10.166 -5.835 1.00 74.62 96 SER A N 1
ATOM 748 C CA . SER A 1 96 ? 7.440 -10.491 -6.818 1.00 74.62 96 SER A CA 1
ATOM 749 C C . SER A 1 96 ? 7.910 -9.215 -7.536 1.00 74.62 96 SER A C 1
ATOM 751 O O . SER A 1 96 ? 7.183 -8.231 -7.657 1.00 74.62 96 SER A O 1
ATOM 753 N N . SER A 1 97 ? 9.118 -9.235 -8.094 1.00 68.00 97 SER A N 1
ATOM 754 C CA . SER A 1 97 ? 9.660 -8.100 -8.858 1.00 68.00 97 SER A CA 1
ATOM 755 C C . SER A 1 97 ? 8.992 -7.868 -10.222 1.00 68.00 97 SER A C 1
ATOM 757 O O . SER A 1 97 ? 9.384 -6.960 -10.945 1.00 68.00 97 SER A O 1
ATOM 759 N N . GLN A 1 98 ? 8.020 -8.702 -10.606 1.00 76.00 98 GLN A N 1
ATOM 760 C CA . GLN A 1 98 ? 7.269 -8.578 -11.861 1.00 76.00 98 GLN A CA 1
ATOM 761 C C . GLN A 1 98 ? 5.887 -7.947 -11.657 1.00 76.00 98 GLN A C 1
ATOM 763 O O . GLN A 1 98 ? 5.128 -7.812 -12.616 1.00 76.00 98 GLN A O 1
ATOM 768 N N . ASN A 1 99 ? 5.520 -7.606 -10.418 1.00 81.88 99 ASN A N 1
ATOM 769 C CA . ASN A 1 99 ? 4.215 -7.025 -10.150 1.00 81.88 99 ASN A CA 1
ATOM 770 C C . ASN A 1 99 ? 4.178 -5.560 -10.595 1.00 81.88 99 ASN A C 1
ATOM 772 O O . ASN A 1 99 ? 5.069 -4.774 -10.278 1.00 81.88 99 ASN A O 1
ATOM 776 N N . VAL A 1 100 ? 3.113 -5.199 -11.299 1.00 88.81 100 VAL A N 1
ATOM 777 C CA . VAL A 1 100 ? 2.786 -3.836 -11.715 1.00 88.81 100 VAL A CA 1
ATOM 778 C C . VAL A 1 100 ? 1.635 -3.349 -10.850 1.00 88.81 100 VAL A C 1
ATOM 780 O O . VAL A 1 100 ? 0.676 -4.092 -10.651 1.00 88.81 100 VAL A O 1
ATOM 783 N N . VAL A 1 101 ? 1.720 -2.133 -10.321 1.00 89.88 101 VAL A N 1
ATOM 784 C CA . VAL A 1 101 ? 0.647 -1.545 -9.518 1.00 89.88 101 VAL A CA 1
ATOM 785 C C . VAL A 1 101 ? -0.590 -1.348 -10.389 1.00 89.88 101 VAL A C 1
ATOM 787 O O . VAL A 1 101 ? -0.538 -0.677 -11.419 1.00 89.88 101 VAL A O 1
ATOM 790 N N . LEU A 1 102 ? -1.697 -1.947 -9.955 1.00 89.75 102 LEU A N 1
ATOM 791 C CA . LEU A 1 102 ? -3.011 -1.806 -10.575 1.00 89.75 102 LEU A CA 1
ATOM 792 C C . LEU A 1 102 ? -3.826 -0.730 -9.870 1.00 89.75 102 LEU A C 1
ATOM 794 O O . LEU A 1 102 ? -4.555 0.015 -10.511 1.00 89.75 102 LEU A O 1
ATOM 798 N N . ASP A 1 103 ? -3.721 -0.640 -8.545 1.00 89.75 103 ASP A N 1
ATOM 799 C CA . ASP A 1 103 ? -4.488 0.346 -7.798 1.00 89.75 103 ASP A CA 1
ATOM 800 C C . ASP A 1 103 ? -3.820 0.712 -6.472 1.00 89.75 103 ASP A C 1
ATOM 802 O O . ASP A 1 103 ? -3.159 -0.104 -5.827 1.00 89.75 103 ASP A O 1
ATOM 806 N N . LEU A 1 104 ? -4.045 1.955 -6.050 1.00 91.31 104 LEU A N 1
ATOM 807 C CA . LEU A 1 104 ? -3.681 2.481 -4.741 1.00 91.31 104 LEU A CA 1
ATOM 808 C C . LEU A 1 104 ? -4.939 3.069 -4.103 1.00 91.31 104 LEU A C 1
ATOM 810 O O . LEU A 1 104 ? -5.434 4.124 -4.504 1.00 91.31 104 LEU A O 1
ATOM 814 N N . LYS A 1 105 ? -5.433 2.412 -3.055 1.00 91.94 105 LYS A N 1
ATOM 815 C CA . LYS A 1 105 ? -6.563 2.885 -2.255 1.00 91.94 105 LYS A CA 1
ATOM 816 C C . LYS A 1 105 ? -6.093 3.394 -0.904 1.00 91.94 105 LYS A 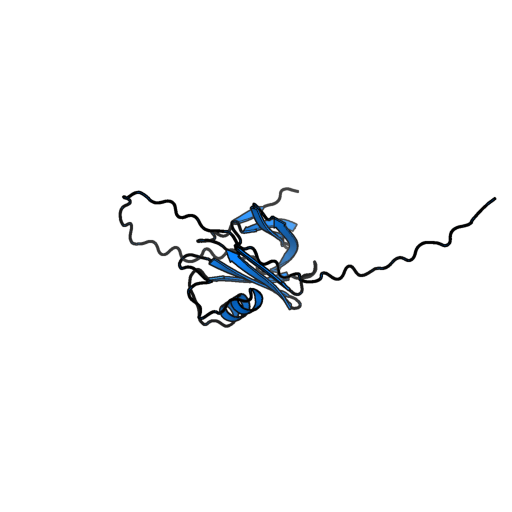C 1
ATOM 818 O O . LYS A 1 105 ? -5.312 2.747 -0.208 1.00 91.94 105 LYS A O 1
ATOM 823 N N . VAL A 1 106 ? -6.618 4.553 -0.519 1.00 91.25 106 VAL A N 1
ATOM 824 C CA . VAL A 1 106 ? -6.319 5.211 0.753 1.00 91.25 106 VAL A CA 1
ATOM 825 C C . VAL A 1 106 ? -7.628 5.510 1.470 1.00 91.25 106 VAL A C 1
ATOM 827 O O . VAL A 1 106 ? -8.457 6.278 0.980 1.00 91.25 106 VAL A O 1
ATOM 830 N N . PHE A 1 107 ? -7.805 4.925 2.649 1.00 90.06 107 PHE A N 1
ATOM 831 C CA . PHE A 1 107 ? -8.999 5.070 3.469 1.00 90.06 107 PHE A CA 1
ATOM 832 C C . PHE A 1 107 ? -8.660 5.832 4.748 1.00 90.06 107 PHE A C 1
ATOM 834 O O . PHE A 1 107 ? -8.007 5.310 5.647 1.00 90.06 107 PHE A O 1
ATOM 841 N N . ASN A 1 108 ? -9.148 7.070 4.841 1.00 86.69 108 ASN A N 1
ATOM 842 C CA . ASN A 1 108 ? -9.002 7.933 6.027 1.00 86.69 108 ASN A CA 1
ATOM 843 C C . ASN A 1 108 ? -10.183 7.806 7.007 1.00 86.69 108 ASN A C 1
ATOM 845 O O . ASN A 1 108 ? -10.307 8.553 7.977 1.00 86.69 108 ASN A O 1
ATOM 849 N N . ARG A 1 109 ? -11.128 6.925 6.685 1.00 82.88 109 ARG A N 1
ATOM 850 C CA . ARG A 1 109 ? -12.316 6.601 7.471 1.00 82.88 109 ARG A CA 1
ATOM 851 C C . ARG A 1 109 ? -12.737 5.181 7.129 1.00 82.88 109 ARG A C 1
ATOM 853 O O . ARG A 1 109 ? -12.345 4.656 6.090 1.00 82.88 109 ARG A O 1
ATOM 860 N N . LYS A 1 110 ? -13.572 4.597 7.982 1.00 83.62 110 LYS A N 1
ATOM 861 C CA . LYS A 1 110 ? -14.201 3.311 7.686 1.00 83.62 110 LYS A CA 1
ATOM 862 C C . LYS A 1 110 ? -15.064 3.420 6.435 1.00 83.62 110 LYS A C 1
ATOM 864 O O . LYS A 1 110 ? -15.759 4.423 6.252 1.00 83.62 110 LYS A O 1
ATOM 869 N N . ASP A 1 111 ? -15.002 2.377 5.629 1.00 83.56 111 ASP A N 1
ATOM 870 C CA . ASP A 1 111 ? -15.714 2.235 4.367 1.00 83.56 111 ASP A CA 1
ATOM 871 C C . ASP A 1 111 ? -16.346 0.833 4.318 1.00 83.56 111 ASP A C 1
ATOM 873 O O . ASP A 1 111 ? -15.965 -0.051 5.090 1.00 83.56 111 ASP A O 1
ATOM 877 N N . ASP A 1 112 ? -17.348 0.636 3.470 1.00 85.25 112 ASP A N 1
ATOM 878 C CA . ASP A 1 112 ? -17.980 -0.662 3.230 1.00 85.25 112 ASP A CA 1
ATOM 879 C C . ASP A 1 112 ? -17.512 -1.317 1.922 1.00 85.25 112 ASP A C 1
ATOM 881 O O . ASP A 1 112 ? -17.930 -2.440 1.624 1.00 85.25 112 ASP A O 1
ATOM 885 N N . SER A 1 113 ? -16.599 -0.668 1.191 1.00 89.38 113 SER A N 1
ATOM 886 C CA . SER A 1 113 ? -16.011 -1.186 -0.038 1.00 89.38 113 SER A CA 1
ATOM 887 C C . SER A 1 113 ? -15.306 -2.533 0.142 1.00 89.38 113 SER A C 1
ATOM 889 O O . SER A 1 113 ? -14.801 -2.892 1.214 1.00 89.38 113 SER A O 1
ATOM 891 N N . PHE A 1 114 ? -15.254 -3.295 -0.950 1.00 90.12 114 PHE A N 1
ATOM 892 C CA . PHE A 1 114 ? -14.577 -4.588 -0.984 1.00 90.12 114 PHE A CA 1
ATOM 893 C C . PHE A 1 114 ? -13.089 -4.446 -0.639 1.00 90.12 114 PHE A C 1
ATOM 895 O O . PHE A 1 114 ? -12.562 -5.216 0.160 1.00 90.12 114 PHE A O 1
ATOM 902 N N . GLU A 1 115 ? -12.428 -3.427 -1.181 1.00 91.81 115 GLU A N 1
ATOM 903 C CA . GLU A 1 115 ? -11.007 -3.148 -0.986 1.00 91.81 115 GLU A CA 1
ATOM 904 C C . GLU A 1 115 ? -10.711 -2.785 0.474 1.00 91.81 115 GLU A C 1
ATOM 906 O O . GLU A 1 115 ? -9.703 -3.221 1.033 1.00 91.81 115 GLU A O 1
ATOM 911 N N . PHE A 1 116 ? -11.617 -2.054 1.136 1.00 91.06 116 PHE A N 1
ATOM 912 C CA . PHE A 1 116 ? -11.500 -1.766 2.564 1.00 91.06 116 PHE A CA 1
ATOM 913 C C . PHE A 1 116 ? -11.577 -3.050 3.398 1.00 91.06 116 PHE A C 1
ATOM 915 O O . PHE A 1 116 ? -10.743 -3.279 4.279 1.00 91.06 116 PHE A O 1
ATOM 922 N N . GLN A 1 117 ? -12.553 -3.915 3.106 1.00 91.56 117 GLN A N 1
ATOM 923 C CA . GLN A 1 117 ? -12.720 -5.192 3.803 1.00 91.56 117 GLN A CA 1
ATOM 924 C C . GLN A 1 117 ? -11.536 -6.135 3.553 1.00 91.56 117 GLN A C 1
ATOM 926 O O . GLN A 1 117 ? -11.052 -6.765 4.495 1.00 91.56 117 GLN A O 1
ATOM 931 N N . ARG A 1 118 ? -11.027 -6.198 2.315 1.00 92.00 118 ARG A N 1
ATOM 932 C CA . ARG A 1 118 ? -9.840 -6.981 1.944 1.00 92.00 118 ARG A CA 1
ATOM 933 C C . ARG A 1 118 ? -8.600 -6.490 2.686 1.00 92.00 118 ARG A C 1
ATOM 935 O O . ARG A 1 118 ? -7.886 -7.302 3.268 1.00 92.00 118 ARG A O 1
ATOM 942 N N . CYS A 1 119 ? -8.396 -5.177 2.745 1.00 92.75 119 CYS A N 1
ATOM 943 C CA . CYS A 1 119 ? -7.307 -4.564 3.499 1.00 92.75 119 CYS A CA 1
ATOM 944 C C . CYS A 1 119 ? -7.391 -4.901 4.998 1.00 92.75 119 CYS A C 1
ATOM 946 O O . CYS A 1 119 ? -6.405 -5.343 5.591 1.00 92.75 119 CYS A O 1
ATOM 948 N N . CYS A 1 120 ? -8.581 -4.793 5.603 1.00 91.94 120 CYS A N 1
ATOM 949 C CA . CYS A 1 120 ? -8.801 -5.203 6.994 1.00 91.94 120 CYS A CA 1
ATOM 950 C C . CYS A 1 120 ? -8.479 -6.688 7.211 1.00 91.94 120 CYS A C 1
ATOM 952 O O . CYS A 1 120 ? -7.764 -7.027 8.154 1.00 91.94 120 CYS A O 1
ATOM 954 N N . PHE A 1 121 ? -8.956 -7.559 6.318 1.00 91.62 121 PHE A N 1
ATOM 955 C CA . PHE A 1 121 ? -8.709 -8.998 6.377 1.00 91.62 121 PHE A CA 1
ATOM 956 C C . PHE A 1 121 ? -7.211 -9.329 6.341 1.00 91.62 121 PHE A C 1
ATOM 958 O O . PHE A 1 121 ? -6.733 -10.057 7.208 1.00 91.62 121 PHE A O 1
ATOM 965 N N . LEU A 1 122 ? -6.457 -8.749 5.399 1.00 91.94 122 LEU A N 1
ATOM 966 C CA . LEU A 1 122 ? -5.009 -8.966 5.263 1.00 91.94 122 LEU A CA 1
ATOM 967 C C . LEU A 1 122 ? -4.220 -8.527 6.504 1.00 91.94 122 LEU A C 1
ATOM 969 O O . LEU A 1 122 ? -3.170 -9.093 6.801 1.00 91.94 122 LEU A O 1
ATOM 973 N N . LEU A 1 123 ? -4.719 -7.526 7.230 1.00 91.38 123 LEU A N 1
ATOM 974 C CA . LEU A 1 123 ? -4.117 -6.993 8.456 1.00 91.38 123 LEU A CA 1
ATOM 975 C C . LEU A 1 123 ? -4.603 -7.695 9.738 1.00 91.38 123 LEU A C 1
ATOM 977 O O . LEU A 1 123 ? -4.210 -7.296 10.846 1.00 91.38 123 LEU A O 1
ATOM 981 N N . GLY A 1 124 ? -5.485 -8.692 9.610 1.00 90.50 124 GLY A N 1
ATOM 982 C CA . GLY A 1 124 ? -6.130 -9.361 10.739 1.00 90.50 124 GLY A CA 1
ATOM 983 C C . GLY A 1 124 ? -6.931 -8.394 11.614 1.00 90.50 124 GLY A C 1
ATOM 984 O O . GLY A 1 124 ? -6.895 -8.505 12.837 1.00 90.50 124 GLY A O 1
ATOM 985 N N . LEU A 1 125 ? -7.565 -7.391 11.000 1.00 89.19 125 LEU A N 1
ATOM 986 C CA . LEU A 1 125 ? -8.416 -6.402 11.658 1.00 89.19 125 LEU A CA 1
ATOM 987 C C . LEU A 1 125 ? -9.881 -6.812 11.523 1.00 89.19 125 LEU A C 1
ATOM 989 O O . LEU A 1 125 ? -10.325 -7.197 10.440 1.00 89.19 125 LEU A O 1
ATOM 993 N N . ASP A 1 126 ? -10.656 -6.647 12.592 1.00 84.94 126 ASP A N 1
ATOM 994 C CA . ASP A 1 126 ? -12.113 -6.660 12.485 1.00 84.94 126 ASP A CA 1
ATOM 995 C C . ASP A 1 126 ? -12.592 -5.282 11.975 1.00 84.94 126 ASP A C 1
ATOM 997 O O . ASP A 1 126 ? -12.434 -4.281 12.684 1.00 84.94 126 ASP A O 1
ATOM 1001 N N . PRO A 1 127 ? -13.193 -5.198 10.769 1.00 75.06 127 PRO A N 1
ATOM 1002 C CA . PRO A 1 127 ? -13.650 -3.932 10.191 1.00 75.06 127 PRO A CA 1
ATOM 1003 C C . PRO A 1 127 ? -14.732 -3.235 11.038 1.00 75.06 127 PRO A C 1
ATOM 1005 O O . PRO A 1 127 ? -14.920 -2.019 10.936 1.00 75.06 127 PRO A O 1
ATOM 1008 N N . VAL A 1 128 ? -15.430 -3.975 11.908 1.00 74.75 128 VAL A N 1
ATOM 1009 C CA . VAL A 1 128 ? -16.481 -3.460 12.799 1.00 74.75 128 VAL A CA 1
ATOM 1010 C C . VAL A 1 128 ? -15.913 -3.053 14.168 1.00 74.75 128 VAL A C 1
ATOM 1012 O O . VAL A 1 128 ? -16.472 -2.179 14.844 1.00 74.75 128 VAL A O 1
ATOM 1015 N N . ALA A 1 129 ? -14.767 -3.604 14.580 1.00 70.44 129 ALA A N 1
ATOM 1016 C CA . ALA A 1 129 ? -14.151 -3.309 15.869 1.00 70.44 129 ALA A CA 1
ATOM 1017 C C . ALA A 1 129 ? -13.466 -1.932 15.875 1.00 70.44 129 ALA A C 1
ATOM 1019 O O . ALA A 1 129 ? -12.313 -1.750 15.489 1.00 70.44 129 ALA A O 1
ATOM 1020 N N . ALA A 1 130 ? -14.160 -0.933 16.425 1.00 54.12 130 ALA A N 1
ATOM 1021 C CA . ALA A 1 130 ? -13.693 0.455 16.484 1.00 54.12 130 ALA A CA 1
ATOM 1022 C C . ALA A 1 130 ? -12.414 0.718 17.301 1.00 54.12 130 ALA A C 1
ATOM 1024 O O . ALA A 1 130 ? -11.965 1.855 17.359 1.00 54.12 130 ALA A O 1
ATOM 1025 N N . ARG A 1 131 ? -11.845 -0.291 17.965 1.00 65.19 131 ARG A N 1
ATOM 1026 C CA . ARG A 1 131 ? -10.643 -0.119 18.793 1.00 65.19 131 ARG A CA 1
ATOM 1027 C C . ARG A 1 131 ? -9.345 -0.325 18.026 1.00 65.19 131 ARG A C 1
ATOM 1029 O O . ARG A 1 131 ? -8.315 0.168 18.473 1.00 65.19 131 ARG A O 1
ATOM 1036 N N . GLU A 1 132 ? -9.378 -1.062 16.921 1.00 69.56 132 GLU A N 1
ATOM 1037 C CA . GLU A 1 132 ? -8.156 -1.416 16.194 1.00 69.56 132 GLU A CA 1
ATOM 1038 C C . GLU A 1 132 ? -7.791 -0.366 15.140 1.00 69.56 132 GLU A C 1
ATOM 1040 O O . GLU A 1 132 ? -6.617 -0.015 15.000 1.00 69.56 132 GLU A O 1
ATOM 1045 N N . ILE A 1 133 ? -8.804 0.201 14.481 1.00 76.56 133 ILE A N 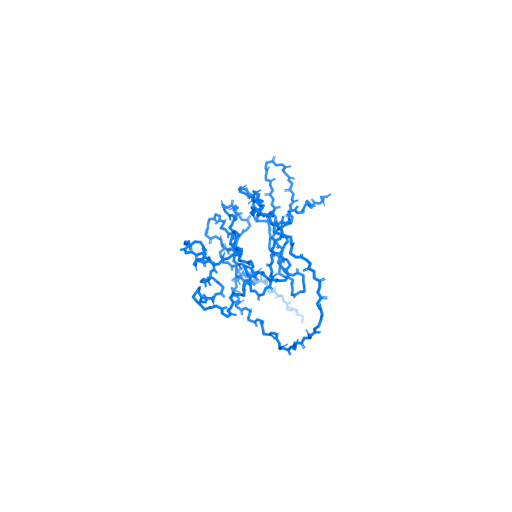1
ATOM 1046 C CA . ILE A 1 133 ? -8.689 1.354 13.583 1.00 76.56 133 ILE A CA 1
ATOM 1047 C C . ILE A 1 133 ? -9.178 2.574 14.364 1.00 76.56 133 ILE A C 1
ATOM 1049 O O . ILE A 1 133 ? -10.382 2.710 14.602 1.00 76.56 133 ILE A O 1
ATOM 1053 N N . VAL A 1 134 ? -8.247 3.416 14.816 1.00 78.69 134 VAL A N 1
ATOM 1054 C CA . VAL A 1 134 ? -8.575 4.623 15.581 1.00 78.69 134 VAL A CA 1
ATOM 1055 C C . VAL A 1 134 ? -9.031 5.707 14.607 1.00 78.69 134 VAL A C 1
ATOM 1057 O O . VAL A 1 134 ? -8.514 5.808 13.495 1.00 78.69 134 VAL A O 1
ATOM 1060 N N . ASP A 1 135 ? -10.007 6.523 15.010 1.00 72.38 135 ASP A N 1
ATOM 1061 C CA . ASP A 1 135 ? -10.446 7.659 14.199 1.00 72.38 135 ASP A CA 1
ATOM 1062 C C . ASP A 1 135 ? -9.254 8.578 13.883 1.00 72.38 135 ASP A C 1
ATOM 1064 O O . ASP A 1 135 ? -8.604 9.110 14.785 1.00 72.38 135 ASP A O 1
ATOM 1068 N N . GLY A 1 136 ? -8.984 8.760 12.588 1.00 78.12 136 GLY A N 1
ATOM 1069 C CA . GLY A 1 136 ? -7.859 9.544 12.077 1.00 78.12 136 GLY A CA 1
ATOM 1070 C C . GLY A 1 136 ? -6.705 8.717 11.511 1.00 78.12 136 GLY A C 1
ATOM 1071 O O . GLY A 1 136 ? -5.860 9.302 10.838 1.00 78.12 136 GLY A O 1
ATOM 1072 N N . ASP A 1 137 ? -6.680 7.401 11.731 1.00 88.25 137 ASP A N 1
ATOM 1073 C CA . ASP A 1 137 ? -5.729 6.504 11.071 1.00 88.25 137 ASP A CA 1
ATOM 1074 C C . ASP A 1 137 ? -6.033 6.324 9.587 1.00 88.25 137 ASP A C 1
ATOM 1076 O O . ASP A 1 137 ? -7.176 6.447 9.138 1.00 88.25 137 ASP A O 1
ATOM 1080 N N . THR A 1 138 ? -4.991 5.967 8.839 1.00 91.06 138 THR A N 1
ATOM 1081 C CA . THR A 1 138 ? -5.085 5.700 7.407 1.00 91.06 138 THR A CA 1
ATOM 1082 C C . THR A 1 138 ? -4.856 4.223 7.129 1.00 91.06 138 THR A C 1
ATOM 1084 O O . THR A 1 138 ? -3.820 3.667 7.494 1.00 91.06 138 THR A O 1
ATOM 1087 N N . LEU A 1 139 ? -5.799 3.592 6.435 1.00 92.38 139 LEU A N 1
ATOM 1088 C CA . LEU A 1 139 ? -5.569 2.303 5.791 1.00 92.38 139 LEU A CA 1
ATOM 1089 C C . LEU A 1 139 ? -5.121 2.536 4.354 1.00 92.38 139 LEU A C 1
ATOM 1091 O O . LEU A 1 139 ? -5.731 3.318 3.626 1.00 92.38 139 LEU A O 1
ATOM 1095 N N . VAL A 1 140 ? -4.066 1.844 3.946 1.00 93.50 140 VAL A N 1
ATOM 1096 C CA . VAL A 1 140 ? -3.570 1.866 2.571 1.00 93.50 140 VAL A CA 1
ATOM 1097 C C . VAL A 1 140 ? -3.628 0.457 2.022 1.00 93.50 140 VAL A C 1
ATOM 1099 O O . VAL A 1 140 ? -3.181 -0.483 2.676 1.00 93.50 140 VAL A O 1
ATOM 1102 N N . PHE A 1 141 ? -4.181 0.324 0.826 1.00 94.00 141 PHE A N 1
ATOM 1103 C CA . PHE A 1 141 ? -4.221 -0.921 0.084 1.00 94.00 141 PHE A CA 1
ATOM 1104 C C . PHE A 1 141 ? -3.620 -0.691 -1.297 1.00 94.00 141 PHE A C 1
ATOM 1106 O O . PHE A 1 141 ? -4.061 0.201 -2.020 1.00 94.00 141 PHE A O 1
ATOM 1113 N N . ILE A 1 142 ? -2.596 -1.467 -1.633 1.00 93.31 142 ILE A N 1
ATOM 1114 C CA . ILE A 1 142 ? -1.989 -1.495 -2.960 1.00 93.31 142 ILE A CA 1
ATOM 1115 C C . ILE A 1 142 ? -2.306 -2.853 -3.557 1.00 93.31 142 ILE A C 1
ATOM 1117 O O . ILE A 1 142 ? -1.889 -3.882 -3.018 1.00 93.31 142 ILE A O 1
ATOM 1121 N N . GLU A 1 143 ? -3.026 -2.834 -4.667 1.00 92.25 143 GLU A N 1
ATOM 1122 C CA . GLU A 1 143 ? -3.234 -4.005 -5.499 1.00 92.25 143 GLU A CA 1
ATOM 1123 C C . GLU A 1 143 ? -2.226 -3.961 -6.641 1.00 92.25 143 GLU A C 1
ATOM 1125 O O . GLU A 1 143 ? -2.068 -2.942 -7.321 1.00 92.25 143 GLU A O 1
ATOM 1130 N N . ALA A 1 144 ? -1.534 -5.070 -6.857 1.00 88.81 144 ALA A N 1
ATOM 1131 C CA . ALA A 1 144 ? -0.632 -5.229 -7.975 1.00 88.81 144 ALA A CA 1
ATOM 1132 C C . ALA A 1 144 ? -0.969 -6.498 -8.768 1.00 88.81 144 ALA A C 1
ATOM 1134 O O . ALA A 1 144 ? -1.650 -7.414 -8.300 1.00 88.81 144 ALA A O 1
ATOM 1135 N N . SER A 1 145 ? -0.505 -6.542 -10.015 1.00 84.81 145 SER A N 1
ATOM 1136 C CA . SER A 1 145 ? -0.757 -7.641 -10.942 1.00 84.81 145 SER A CA 1
ATOM 1137 C C . SER A 1 145 ? -0.323 -8.981 -10.352 1.00 84.81 145 SER A C 1
ATOM 1139 O O . SER A 1 145 ? 0.500 -9.027 -9.449 1.00 84.81 145 SER A O 1
ATOM 1141 N N . VAL A 1 146 ? -0.820 -10.102 -10.884 1.00 75.88 146 VAL A N 1
ATOM 1142 C CA . VAL A 1 146 ? -0.405 -11.457 -10.446 1.00 75.88 146 VAL A CA 1
ATOM 1143 C C . VAL A 1 146 ? -0.748 -11.749 -8.966 1.00 75.88 146 VAL A C 1
ATOM 1145 O O . VAL A 1 146 ? -0.210 -12.674 -8.370 1.00 75.88 146 VAL A O 1
ATOM 1148 N N . GLY A 1 147 ? -1.691 -10.999 -8.381 1.00 77.00 147 GLY A N 1
ATOM 1149 C CA . GLY A 1 147 ? -2.231 -11.256 -7.042 1.00 77.00 147 GLY A CA 1
ATOM 1150 C C . GLY A 1 147 ? -1.345 -10.780 -5.891 1.00 77.00 147 GLY A C 1
ATOM 1151 O O . GLY A 1 147 ? -1.523 -11.252 -4.773 1.00 77.00 147 GLY A O 1
ATOM 1152 N N . ALA A 1 148 ? -0.391 -9.880 -6.151 1.00 86.81 148 ALA A N 1
ATOM 1153 C CA . ALA A 1 148 ? 0.371 -9.249 -5.083 1.00 86.81 148 ALA A CA 1
ATOM 1154 C C . ALA A 1 148 ? -0.456 -8.147 -4.417 1.00 86.81 148 ALA A C 1
ATOM 1156 O O . ALA A 1 148 ? -1.007 -7.274 -5.086 1.00 86.81 148 ALA A O 1
ATOM 1157 N N . GLU A 1 149 ? -0.505 -8.166 -3.092 1.00 92.56 149 GLU A N 1
ATOM 1158 C CA . GLU A 1 149 ? -1.299 -7.237 -2.296 1.00 92.56 149 GLU A CA 1
ATOM 1159 C C . GLU A 1 149 ? -0.459 -6.690 -1.144 1.00 92.56 149 GLU A C 1
ATOM 1161 O O . GLU A 1 149 ? 0.237 -7.429 -0.444 1.00 92.56 149 GLU A O 1
ATOM 1166 N N . ILE A 1 150 ? -0.542 -5.380 -0.921 1.00 93.12 150 ILE A N 1
ATOM 1167 C CA . ILE A 1 150 ? 0.106 -4.715 0.209 1.00 93.12 150 ILE A CA 1
ATOM 1168 C C . ILE A 1 150 ? -0.967 -3.973 0.990 1.00 93.12 150 ILE A C 1
ATOM 1170 O O . ILE A 1 150 ? -1.620 -3.072 0.469 1.00 93.12 150 ILE A O 1
ATOM 1174 N N . ALA A 1 151 ? -1.128 -4.324 2.259 1.00 94.50 151 ALA A N 1
ATOM 1175 C CA . ALA A 1 151 ? -2.041 -3.658 3.174 1.00 94.50 151 ALA A CA 1
ATOM 1176 C C . ALA A 1 151 ? -1.249 -3.022 4.316 1.00 94.50 151 ALA A C 1
ATOM 1178 O O . ALA A 1 151 ? -0.392 -3.668 4.921 1.00 94.50 151 ALA A O 1
ATOM 1179 N N . LEU A 1 152 ? -1.537 -1.760 4.631 1.00 93.81 152 LEU A N 1
ATOM 1180 C CA . LEU A 1 152 ? -0.869 -1.005 5.689 1.00 93.81 152 LEU A CA 1
ATOM 1181 C C . LEU A 1 152 ? -1.897 -0.292 6.567 1.00 93.81 152 LEU A C 1
ATOM 1183 O O . LEU A 1 152 ? -2.843 0.310 6.065 1.00 93.81 152 LEU A O 1
ATOM 1187 N N . LEU A 1 153 ? -1.656 -0.296 7.876 1.00 92.44 153 LEU A N 1
ATOM 1188 C CA . LEU A 1 153 ? -2.326 0.571 8.842 1.00 92.44 153 LEU A CA 1
ATOM 1189 C C . LEU A 1 153 ? -1.328 1.612 9.340 1.00 92.44 153 LEU A C 1
ATOM 1191 O O . LEU A 1 153 ? -0.385 1.281 10.063 1.00 92.44 153 LEU A O 1
ATOM 1195 N N . VAL A 1 154 ? -1.545 2.862 8.955 1.00 91.88 154 VAL A N 1
ATOM 1196 C CA . VAL A 1 154 ? -0.703 4.012 9.283 1.00 91.88 154 VAL A CA 1
ATOM 1197 C C . VAL A 1 154 ? -1.359 4.822 10.393 1.00 91.88 154 VAL A C 1
ATOM 1199 O O . VAL A 1 154 ? -2.555 5.108 10.339 1.00 91.88 154 VAL A O 1
ATOM 1202 N N . GLU A 1 155 ? -0.574 5.193 11.405 1.00 89.25 155 GLU A N 1
ATOM 1203 C CA . GLU A 1 155 ? -1.037 6.098 12.454 1.00 89.25 155 GLU A CA 1
ATOM 1204 C C . GLU A 1 155 ? -1.254 7.515 11.905 1.00 89.25 155 GLU A C 1
ATOM 1206 O O . GLU A 1 155 ? -0.326 8.147 11.389 1.00 89.25 155 GLU A O 1
ATOM 1211 N N . GLY A 1 156 ? -2.466 8.040 12.085 1.00 87.12 156 GLY A N 1
ATOM 1212 C CA . GLY A 1 156 ? -2.844 9.360 11.587 1.00 87.12 156 GLY A CA 1
ATOM 1213 C C . GLY A 1 156 ? -3.027 9.422 10.064 1.00 87.12 156 GLY A C 1
ATOM 1214 O O . GLY A 1 156 ? -3.100 8.406 9.372 1.00 87.12 156 GLY A O 1
ATOM 1215 N N . THR A 1 157 ? -3.109 10.645 9.534 1.00 82.25 157 THR A N 1
ATOM 1216 C CA . THR A 1 157 ? -3.269 10.891 8.094 1.00 82.25 157 THR A CA 1
ATOM 1217 C C . THR A 1 157 ? -1.949 10.702 7.353 1.00 82.25 157 THR A C 1
ATOM 1219 O O . THR A 1 157 ? -0.953 11.358 7.669 1.00 82.25 157 THR A O 1
ATOM 1222 N N . TRP A 1 158 ? -1.946 9.849 6.331 1.00 85.81 158 TRP A N 1
ATOM 1223 C CA . TRP A 1 158 ? -0.824 9.736 5.404 1.00 85.81 158 TRP A CA 1
ATOM 1224 C C . TRP A 1 158 ? -0.946 10.772 4.281 1.00 85.81 158 TRP A C 1
ATOM 1226 O O . TRP A 1 158 ? -1.968 10.862 3.609 1.00 85.81 158 TRP A O 1
ATOM 1236 N N . GLU A 1 159 ? 0.107 11.563 4.071 1.00 72.50 159 GLU A N 1
ATOM 1237 C CA . GLU A 1 159 ? 0.094 12.663 3.094 1.00 72.50 159 GLU A CA 1
ATOM 1238 C C . GLU A 1 159 ? 0.436 12.239 1.661 1.00 72.50 159 GLU A C 1
ATOM 1240 O O . GLU A 1 159 ? 0.398 13.086 0.776 1.00 72.50 159 GLU A O 1
ATOM 1245 N N . GLY A 1 160 ? 0.791 10.973 1.422 1.00 71.00 160 GLY A N 1
ATOM 1246 C CA . GLY A 1 160 ? 1.078 10.495 0.075 1.00 71.00 160 GLY A CA 1
ATOM 1247 C C . GLY A 1 160 ? 2.268 11.196 -0.579 1.00 71.00 160 GLY A C 1
ATOM 1248 O O . GLY A 1 160 ? 2.095 12.109 -1.383 1.00 71.00 160 GLY A O 1
ATOM 1249 N N . ARG A 1 161 ? 3.500 10.761 -0.282 1.00 75.25 161 ARG A N 1
ATOM 1250 C CA . ARG A 1 161 ? 4.702 11.333 -0.914 1.00 75.25 161 ARG A CA 1
ATOM 1251 C C . ARG A 1 161 ? 5.441 10.301 -1.750 1.00 75.25 161 ARG A C 1
ATOM 1253 O O . ARG A 1 161 ? 5.989 9.345 -1.207 1.00 75.25 161 ARG A O 1
ATOM 1260 N N . LEU A 1 162 ? 5.490 10.564 -3.052 1.00 83.94 162 LEU A N 1
ATOM 1261 C CA . LEU A 1 162 ? 6.338 9.870 -4.009 1.00 83.94 162 LEU A CA 1
ATOM 1262 C C . LEU A 1 162 ? 7.660 10.640 -4.146 1.00 83.94 162 LEU A C 1
ATOM 1264 O O . LEU A 1 162 ? 7.666 11.804 -4.551 1.00 83.94 162 LEU A O 1
ATOM 1268 N N . ILE A 1 163 ? 8.774 10.022 -3.759 1.00 87.69 163 ILE A N 1
ATOM 1269 C CA . ILE A 1 163 ? 10.091 10.666 -3.723 1.00 87.69 163 ILE A CA 1
ATOM 1270 C C . ILE A 1 163 ? 10.939 10.141 -4.884 1.00 87.69 163 ILE A C 1
ATOM 1272 O O . ILE A 1 163 ? 11.238 8.952 -4.902 1.00 87.69 163 ILE A O 1
ATOM 1276 N N . PRO A 1 164 ? 11.370 10.988 -5.836 1.00 88.44 164 PRO A N 1
ATOM 1277 C CA . PRO A 1 164 ? 12.284 10.560 -6.889 1.00 88.44 164 PRO A CA 1
ATOM 1278 C C . PRO A 1 164 ? 13.616 10.085 -6.302 1.00 88.44 164 PRO A C 1
ATOM 1280 O O . PRO A 1 164 ? 14.258 10.810 -5.534 1.00 88.44 164 PRO A O 1
ATOM 1283 N N . VAL A 1 165 ? 14.055 8.898 -6.704 1.00 87.81 165 VAL A N 1
ATOM 1284 C CA . VAL A 1 165 ? 15.372 8.364 -6.361 1.00 87.81 165 VAL A CA 1
ATOM 1285 C C . VAL A 1 165 ? 16.334 8.802 -7.456 1.00 87.81 165 VAL A C 1
ATOM 1287 O O . VAL A 1 165 ? 16.165 8.460 -8.625 1.00 87.81 165 VAL A O 1
ATOM 1290 N N . LYS A 1 166 ? 17.332 9.614 -7.095 1.00 74.44 166 LYS A N 1
ATOM 1291 C CA . LYS A 1 166 ? 18.388 9.990 -8.039 1.00 74.44 166 LYS A CA 1
ATOM 1292 C C . LYS A 1 166 ? 19.287 8.782 -8.280 1.00 74.44 166 LYS A C 1
ATOM 1294 O O . LYS A 1 166 ? 19.863 8.265 -7.323 1.00 74.44 166 LYS A O 1
ATOM 1299 N N . SER A 1 167 ? 19.379 8.379 -9.541 1.00 57.50 167 SER A N 1
ATOM 1300 C CA . SER A 1 167 ? 20.355 7.419 -10.057 1.00 57.50 167 SER A CA 1
ATOM 1301 C C . SER A 1 167 ? 21.781 7.960 -9.984 1.00 57.50 167 SER A C 1
ATOM 1303 O O . SER A 1 167 ? 21.959 9.196 -10.120 1.00 57.50 167 SER A O 1
#

Sequence (167 aa):
MGTMEAPRSTWTEDTIMAKEIYMFTNGRSVSENRGFRQVIGQRCEPMSIDIHDFQLAGIRLDPVSGVTVSLFDESSQASYDLIFGRVRKASIDGFSSQNVVLDLKVFNRKDDSFEFQRCCFLLGLDPVAAREIVDGDTLVFIEASVGAEIALLVEGTWEGRLIP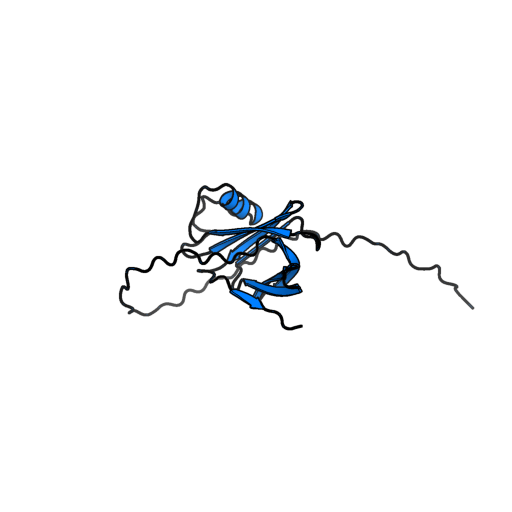VKS

Secondary structure (DSSP, 8-state):
----PPPPP------------------------------------------TT-EEEEEEEETTTEEEEEEEETTTTEEEEEEE-SEEEEEEES--TT-BEEEEEEESS---SHHHHHHHHHTT--TT-TTTS-TT-EEEEEEEGGGEEEEEEESS-----EEEEP-

Radius of gyration: 20.33 Å; chains: 1; bounding box: 65×65×49 Å